Protein AF-A0A2V5MEL6-F1 (afdb_monomer_lite)

Sequence (99 aa):
MYRTAKATLIGEAIVRFSKTGDFELTVSKGPGITLLSLRQDAAFGEFNASFTNQHWSGPTAQAPQQLRGWLGLRDQFLRAPNQKTLRYVSGSERFQFRF

pLDDT: mean 92.83, std 4.27, range [82.06, 98.25]

Radius of gyration: 12.69 Å; chains: 1; bounding box: 31×29×30 Å

Structure (mmCIF, N/CA/C/O backbone):
data_AF-A0A2V5MEL6-F1
#
_entry.id   AF-A0A2V5MEL6-F1
#
loop_
_atom_site.group_PDB
_atom_site.id
_atom_site.type_symbol
_atom_site.label_atom_id
_atom_site.label_alt_id
_atom_site.label_comp_id
_atom_site.label_asym_id
_atom_site.label_entity_id
_atom_site.label_seq_id
_atom_site.pdbx_PDB_ins_code
_atom_site.Cartn_x
_atom_site.Cartn_y
_atom_site.Cartn_z
_atom_site.occupancy
_atom_site.B_iso_or_equiv
_atom_site.auth_seq_id
_atom_site.auth_comp_id
_atom_site.auth_asym_id
_atom_site.auth_atom_id
_atom_site.pdbx_PDB_model_num
ATOM 1 N N . MET A 1 1 ? 7.660 -3.411 6.197 1.00 91.06 1 MET A N 1
ATOM 2 C CA . MET A 1 1 ? 8.620 -4.115 5.317 1.00 91.06 1 MET A CA 1
ATOM 3 C C . MET A 1 1 ? 7.862 -4.778 4.185 1.00 91.06 1 MET A C 1
ATOM 5 O O . MET A 1 1 ? 6.941 -5.543 4.443 1.00 91.06 1 MET A O 1
ATOM 9 N N . TYR A 1 2 ? 8.276 -4.511 2.957 1.00 92.19 2 TYR A N 1
ATOM 10 C CA . TYR A 1 2 ? 7.848 -5.219 1.756 1.00 92.19 2 TYR A CA 1
ATOM 11 C C . TYR A 1 2 ? 9.059 -5.902 1.122 1.00 92.19 2 TYR A C 1
ATOM 13 O O . TYR A 1 2 ? 10.160 -5.350 1.146 1.00 92.19 2 TYR A O 1
ATOM 21 N N . ARG A 1 3 ? 8.879 -7.111 0.591 1.00 92.44 3 ARG A N 1
ATOM 22 C CA . ARG A 1 3 ? 9.965 -7.895 -0.001 1.00 92.44 3 ARG A CA 1
ATOM 23 C C . ARG A 1 3 ? 9.488 -8.708 -1.196 1.00 92.44 3 ARG A C 1
ATOM 25 O O . ARG A 1 3 ? 8.474 -9.399 -1.123 1.00 92.44 3 ARG A O 1
ATOM 32 N N . THR A 1 4 ? 10.305 -8.706 -2.240 1.00 89.88 4 THR A N 1
ATOM 33 C CA . THR A 1 4 ? 10.265 -9.644 -3.367 1.00 89.88 4 THR A CA 1
ATOM 34 C C . THR A 1 4 ? 11.623 -10.334 -3.503 1.00 89.88 4 THR A C 1
ATOM 36 O O . THR A 1 4 ? 12.534 -10.106 -2.706 1.00 89.88 4 THR A O 1
ATOM 39 N N . ALA A 1 5 ? 11.785 -11.176 -4.526 1.00 87.19 5 ALA A N 1
ATOM 40 C CA . ALA A 1 5 ? 13.092 -11.734 -4.868 1.00 87.19 5 ALA A CA 1
ATOM 41 C C . ALA A 1 5 ? 14.112 -10.658 -5.296 1.00 87.19 5 ALA A C 1
ATOM 43 O O . ALA A 1 5 ? 15.308 -10.864 -5.132 1.00 87.19 5 ALA A O 1
ATOM 44 N N . LYS A 1 6 ? 13.645 -9.522 -5.838 1.00 86.06 6 LYS A N 1
ATOM 45 C CA . LYS A 1 6 ? 14.500 -8.489 -6.447 1.00 86.06 6 LYS A CA 1
ATOM 46 C C . LYS A 1 6 ? 14.644 -7.222 -5.605 1.00 86.06 6 LYS A C 1
ATOM 48 O O . LYS A 1 6 ? 15.576 -6.462 -5.825 1.00 86.06 6 LYS A O 1
ATOM 53 N N . ALA A 1 7 ? 13.726 -6.970 -4.673 1.00 84.94 7 ALA A N 1
ATOM 54 C CA . ALA A 1 7 ? 13.688 -5.718 -3.926 1.00 84.94 7 ALA A CA 1
ATOM 55 C C . ALA A 1 7 ? 13.228 -5.923 -2.482 1.00 84.94 7 ALA A C 1
ATOM 57 O O . ALA A 1 7 ? 12.416 -6.801 -2.184 1.00 84.94 7 ALA A O 1
ATOM 58 N N . THR A 1 8 ? 13.725 -5.071 -1.587 1.00 90.12 8 THR A N 1
ATOM 59 C CA . THR A 1 8 ? 13.234 -4.945 -0.213 1.00 90.12 8 THR A CA 1
ATOM 60 C C . THR A 1 8 ? 12.998 -3.469 0.090 1.00 90.12 8 THR A C 1
ATOM 62 O O . THR A 1 8 ? 13.876 -2.644 -0.136 1.00 90.12 8 THR A O 1
ATOM 65 N N . LEU A 1 9 ? 11.815 -3.150 0.609 1.00 89.69 9 LEU A N 1
ATOM 66 C CA . LEU A 1 9 ? 11.418 -1.822 1.064 1.00 89.69 9 LEU A CA 1
ATOM 67 C C . LEU A 1 9 ? 11.209 -1.863 2.580 1.00 89.69 9 LEU A C 1
ATOM 69 O O . LEU A 1 9 ? 10.381 -2.624 3.097 1.00 89.69 9 LEU A O 1
ATOM 73 N N . ILE A 1 10 ? 11.953 -1.028 3.297 1.00 91.69 10 ILE A N 1
ATOM 74 C 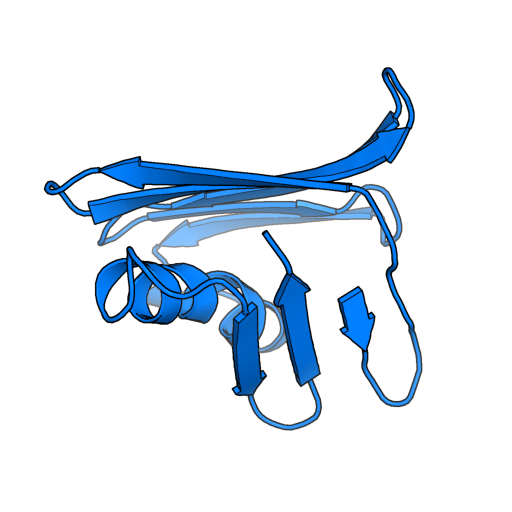CA . ILE A 1 10 ? 11.842 -0.838 4.745 1.00 91.69 10 ILE A CA 1
ATOM 75 C C . ILE A 1 10 ? 11.651 0.657 4.989 1.00 91.69 10 ILE A C 1
ATOM 77 O O . ILE A 1 10 ? 12.346 1.472 4.391 1.00 91.69 10 ILE A O 1
ATOM 81 N N . GLY A 1 11 ? 10.692 0.994 5.844 1.00 92.19 11 GLY A N 1
ATOM 82 C CA . GLY A 1 11 ? 10.330 2.366 6.163 1.00 92.19 11 GLY A CA 1
ATOM 83 C C . GLY A 1 11 ? 9.268 2.409 7.253 1.00 92.19 11 GLY A C 1
ATOM 84 O O . GLY A 1 11 ? 8.724 1.366 7.642 1.00 92.19 11 GLY A O 1
ATOM 85 N N . GLU A 1 12 ? 8.991 3.615 7.724 1.00 94.00 12 GLU A N 1
ATOM 86 C CA . GLU A 1 12 ? 7.863 3.907 8.601 1.00 94.00 12 GLU A CA 1
ATOM 87 C C . GLU A 1 12 ? 6.573 3.794 7.790 1.00 94.00 12 GLU A C 1
ATOM 89 O O . GLU A 1 12 ? 6.542 4.167 6.616 1.00 94.00 12 GLU A O 1
ATOM 94 N N . ALA A 1 13 ? 5.523 3.237 8.391 1.00 93.19 13 ALA A N 1
ATOM 95 C CA . ALA A 1 13 ? 4.242 3.040 7.728 1.00 93.19 13 ALA A CA 1
ATOM 96 C C . ALA A 1 13 ? 3.128 3.696 8.540 1.00 93.19 13 ALA A C 1
ATOM 98 O O . ALA A 1 13 ? 2.913 3.343 9.699 1.00 93.19 13 ALA A O 1
ATOM 99 N N . ILE A 1 14 ? 2.395 4.608 7.908 1.00 94.12 14 ILE A N 1
ATOM 100 C CA . ILE A 1 14 ? 1.148 5.154 8.440 1.00 94.12 14 ILE A CA 1
ATOM 101 C C . ILE A 1 14 ? 0.015 4.468 7.695 1.00 94.12 14 ILE A C 1
ATOM 103 O O . ILE A 1 14 ? -0.045 4.528 6.466 1.00 94.12 14 ILE A O 1
ATOM 107 N N . VAL A 1 15 ? -0.871 3.820 8.445 1.00 94.38 15 VAL A N 1
ATOM 108 C CA . VAL A 1 15 ? -2.050 3.146 7.904 1.00 94.38 15 VAL A CA 1
ATOM 109 C C . VAL A 1 15 ? -3.290 3.804 8.483 1.00 94.38 15 VAL A C 1
ATOM 111 O O . VAL A 1 15 ? -3.402 3.965 9.698 1.00 94.38 15 VAL A O 1
ATOM 114 N N . ARG A 1 16 ? -4.220 4.187 7.613 1.00 94.62 16 ARG A N 1
ATOM 115 C CA . ARG A 1 16 ? -5.539 4.700 7.985 1.00 94.62 16 ARG A CA 1
ATOM 116 C C . ARG A 1 16 ? -6.589 3.891 7.255 1.00 94.62 16 ARG A C 1
ATOM 118 O O . ARG A 1 16 ? -6.433 3.597 6.076 1.00 94.62 16 ARG A O 1
ATOM 125 N N . PHE A 1 17 ? -7.655 3.534 7.951 1.00 92.75 17 PHE A N 1
ATOM 126 C CA . PHE A 1 17 ? -8.808 2.912 7.325 1.00 92.75 17 PHE A CA 1
ATOM 127 C C . PHE A 1 17 ? -10.084 3.286 8.069 1.00 92.75 17 PHE A C 1
ATOM 129 O O . PHE A 1 17 ? -10.057 3.568 9.269 1.00 92.75 17 PHE A O 1
ATOM 136 N N . SER A 1 18 ? -11.198 3.306 7.350 1.00 89.19 18 SER A N 1
ATOM 137 C CA . SER A 1 18 ? -12.517 3.633 7.887 1.00 89.19 18 SER A CA 1
ATOM 138 C C . SER A 1 18 ? -13.422 2.399 7.905 1.00 89.19 18 SER A C 1
ATOM 140 O O . SER A 1 18 ? -13.194 1.416 7.199 1.00 89.19 18 SER A O 1
ATOM 142 N N . LYS A 1 19 ? -14.507 2.455 8.690 1.00 82.31 19 LYS A N 1
ATOM 143 C CA . LYS A 1 19 ? -15.556 1.418 8.662 1.00 82.31 19 LYS A CA 1
ATOM 144 C C . LYS A 1 19 ? -16.285 1.351 7.315 1.00 82.31 19 LYS A C 1
ATOM 146 O O . LYS A 1 19 ? -16.841 0.311 6.987 1.00 82.31 19 LYS A O 1
ATOM 151 N N . THR A 1 20 ? -16.281 2.446 6.555 1.00 83.94 20 THR A N 1
ATOM 152 C CA . THR A 1 20 ? -16.836 2.531 5.196 1.00 83.94 20 THR A CA 1
ATOM 153 C C . THR A 1 20 ? -15.909 1.917 4.148 1.00 83.94 20 THR A C 1
ATOM 155 O O . THR A 1 20 ? -16.314 1.733 3.004 1.00 83.94 20 THR A O 1
ATOM 158 N N . GLY A 1 21 ? -14.702 1.506 4.548 1.00 86.44 21 GLY A N 1
ATOM 159 C CA . GLY A 1 21 ? -13.778 0.764 3.706 1.00 86.44 21 GLY A CA 1
ATOM 160 C C . GLY A 1 21 ? -12.839 1.650 2.896 1.00 86.44 21 GLY A C 1
ATOM 161 O O . GLY A 1 21 ? -12.295 1.170 1.906 1.00 86.44 21 GLY A O 1
ATOM 162 N N . ASP A 1 22 ? -12.632 2.899 3.297 1.00 95.00 22 ASP A N 1
ATOM 163 C CA . ASP A 1 22 ? -11.526 3.710 2.791 1.00 95.00 22 ASP A CA 1
ATOM 164 C C . ASP A 1 22 ? -10.227 3.193 3.400 1.00 95.00 22 ASP A C 1
ATOM 166 O O . ASP A 1 22 ? -10.198 2.781 4.565 1.00 95.00 22 ASP A O 1
ATOM 170 N N . PHE A 1 23 ? -9.155 3.204 2.621 1.00 97.19 23 PHE A N 1
ATOM 171 C CA . PHE A 1 23 ? -7.841 2.747 3.042 1.00 97.19 23 PHE A CA 1
ATOM 172 C C . PHE A 1 23 ? -6.759 3.665 2.488 1.00 97.19 23 PHE A C 1
ATOM 174 O O . PHE A 1 23 ? -6.681 3.904 1.283 1.00 97.19 23 PHE A O 1
ATOM 181 N N . GLU A 1 24 ? -5.880 4.116 3.376 1.00 97.56 24 GLU A N 1
ATOM 182 C CA . GLU A 1 24 ? -4.668 4.840 3.037 1.00 97.56 24 GLU A CA 1
ATOM 183 C C . GLU A 1 24 ? -3.450 4.168 3.669 1.00 97.56 24 GLU A C 1
ATOM 185 O O . GLU A 1 24 ? -3.437 3.826 4.856 1.00 97.56 24 GLU A O 1
ATOM 190 N N . LEU A 1 25 ? -2.395 4.040 2.876 1.00 96.88 25 LEU A N 1
ATOM 191 C CA . LEU A 1 25 ? -1.072 3.630 3.309 1.00 96.88 25 LEU A CA 1
ATOM 192 C C . LEU A 1 25 ? -0.052 4.642 2.796 1.00 96.88 25 LEU A C 1
ATOM 194 O O . LEU A 1 25 ? 0.055 4.864 1.591 1.00 96.88 25 LEU A O 1
ATOM 198 N N . THR A 1 26 ? 0.759 5.166 3.706 1.00 96.38 26 THR A N 1
ATOM 199 C CA . THR A 1 26 ? 1.958 5.940 3.375 1.00 96.38 26 THR A CA 1
ATOM 200 C C . THR A 1 26 ? 3.175 5.231 3.944 1.00 96.38 26 THR A C 1
ATOM 202 O O . THR A 1 26 ? 3.197 4.910 5.133 1.00 96.38 26 THR A O 1
ATOM 205 N N . VAL A 1 27 ? 4.191 5.000 3.111 1.00 95.19 27 VAL A N 1
ATOM 206 C CA . VAL A 1 27 ? 5.504 4.498 3.534 1.00 95.19 27 VAL A CA 1
A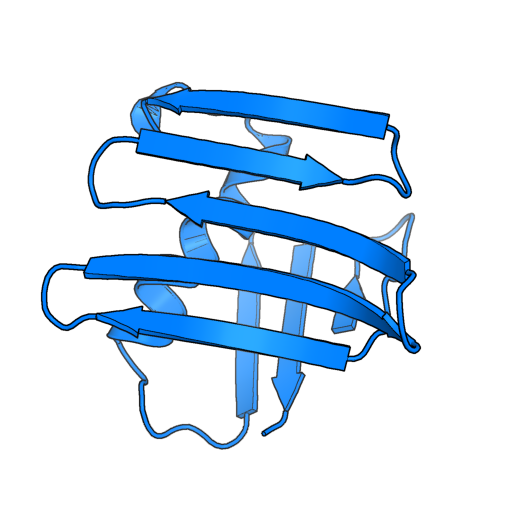TOM 207 C C . VAL A 1 27 ? 6.548 5.589 3.333 1.00 95.19 27 VAL A C 1
ATOM 209 O O . VAL A 1 27 ? 6.705 6.098 2.220 1.00 95.19 27 VAL A O 1
ATOM 212 N N . SER A 1 28 ? 7.295 5.915 4.383 1.00 94.94 28 SER A N 1
ATOM 213 C CA . SER A 1 28 ? 8.350 6.933 4.371 1.00 94.94 28 SER A CA 1
ATOM 214 C C . SER A 1 28 ? 9.708 6.366 4.784 1.00 94.94 28 SER A C 1
ATOM 216 O O . SER A 1 28 ? 9.803 5.415 5.560 1.00 94.94 28 SER A O 1
ATOM 218 N N . LYS A 1 29 ? 10.788 6.957 4.259 1.00 90.62 29 LYS A N 1
ATOM 219 C CA . LYS A 1 29 ? 12.163 6.678 4.727 1.00 90.62 29 LYS A CA 1
ATOM 220 C C . LYS A 1 29 ? 12.491 7.433 6.024 1.00 90.62 29 LYS A C 1
ATOM 222 O O . LYS A 1 29 ? 13.392 7.042 6.755 1.00 90.62 29 LYS A O 1
ATOM 227 N N . GLY A 1 30 ? 11.787 8.534 6.252 1.00 82.19 30 GLY A N 1
ATOM 228 C CA . GLY A 1 30 ? 11.963 9.477 7.346 1.00 82.19 30 GLY A CA 1
ATOM 229 C C . GLY A 1 30 ? 11.177 10.759 7.042 1.00 82.19 30 GLY A C 1
ATOM 230 O O . GLY A 1 30 ? 10.448 10.798 6.040 1.00 82.19 30 GLY A O 1
ATOM 231 N N . PRO A 1 31 ? 11.323 11.811 7.863 1.00 82.25 31 PRO A N 1
ATOM 232 C CA . PRO A 1 31 ? 10.562 13.049 7.721 1.00 82.25 31 PRO A CA 1
ATOM 233 C C . PRO A 1 31 ? 10.659 13.640 6.308 1.00 82.25 31 PRO A C 1
ATOM 235 O O . PRO A 1 31 ? 11.749 13.841 5.780 1.00 82.25 31 PRO A O 1
ATOM 238 N N . GLY A 1 32 ? 9.507 13.897 5.685 1.00 82.06 32 GLY A N 1
ATOM 239 C CA . GLY A 1 32 ? 9.413 14.540 4.369 1.00 82.06 32 GLY A CA 1
ATOM 240 C C . GLY A 1 32 ? 9.729 13.658 3.154 1.00 82.06 32 GLY A C 1
ATOM 241 O O . GLY A 1 32 ? 9.551 14.121 2.031 1.00 82.06 32 GLY A O 1
ATOM 242 N N . ILE A 1 33 ? 10.147 12.397 3.330 1.00 89.94 33 ILE A N 1
ATOM 243 C CA . ILE A 1 33 ? 10.503 11.506 2.210 1.00 89.94 33 ILE A CA 1
ATOM 244 C C . ILE A 1 33 ? 9.479 10.377 2.081 1.00 89.94 33 ILE A C 1
ATOM 246 O O . ILE A 1 33 ? 9.631 9.307 2.680 1.00 89.94 33 ILE A O 1
ATOM 250 N N . THR A 1 34 ? 8.455 10.607 1.256 1.00 94.00 34 THR A N 1
ATOM 251 C CA . THR A 1 34 ? 7.461 9.587 0.890 1.00 94.00 34 THR A CA 1
ATOM 252 C C . THR A 1 34 ? 8.020 8.667 -0.191 1.00 94.00 34 THR A C 1
ATOM 254 O O . THR A 1 34 ? 8.386 9.109 -1.281 1.00 94.00 34 THR A O 1
ATOM 257 N N . LEU A 1 35 ? 8.074 7.371 0.110 1.00 94.31 35 LEU A N 1
ATOM 258 C CA . LEU A 1 35 ? 8.482 6.328 -0.830 1.00 94.31 35 LEU A CA 1
ATOM 259 C C . LEU A 1 35 ? 7.281 5.748 -1.571 1.00 94.31 35 LEU A C 1
ATOM 261 O O . LEU A 1 35 ? 7.394 5.411 -2.746 1.00 94.31 35 LEU A O 1
ATOM 265 N N . LEU A 1 36 ? 6.153 5.601 -0.877 1.00 95.56 36 LEU A N 1
ATOM 266 C CA . LEU A 1 36 ? 4.943 5.014 -1.429 1.00 95.56 36 LEU A CA 1
ATOM 267 C C . LEU A 1 36 ? 3.713 5.650 -0.794 1.00 95.56 36 LEU A C 1
ATOM 269 O O . LEU A 1 36 ? 3.656 5.778 0.430 1.00 95.56 36 LEU A O 1
ATOM 273 N N . SER A 1 37 ? 2.729 5.992 -1.615 1.00 97.12 37 SER A N 1
ATOM 274 C CA . SER A 1 37 ? 1.366 6.265 -1.182 1.00 97.12 37 SER A CA 1
ATOM 275 C C . SER A 1 37 ? 0.404 5.333 -1.911 1.00 97.12 37 SER A C 1
ATOM 277 O O . SER A 1 37 ? 0.548 5.046 -3.100 1.00 97.12 37 SER A O 1
ATOM 279 N N . LEU A 1 38 ? -0.564 4.821 -1.167 1.00 97.81 38 LEU A N 1
ATOM 280 C CA . LEU A 1 38 ? -1.651 4.008 -1.679 1.00 97.81 38 LEU A CA 1
ATOM 281 C C . LEU A 1 38 ? -2.939 4.504 -1.041 1.00 97.81 38 LEU A C 1
ATOM 283 O O . LEU A 1 38 ? -3.053 4.519 0.183 1.00 97.81 38 LEU A O 1
ATOM 287 N N . ARG A 1 39 ? -3.901 4.883 -1.872 1.00 97.88 39 ARG A N 1
ATOM 288 C CA . ARG A 1 39 ? -5.266 5.217 -1.469 1.00 97.88 39 ARG A CA 1
ATOM 289 C C . ARG A 1 39 ? -6.225 4.329 -2.229 1.00 97.88 39 ARG A C 1
ATOM 291 O O . ARG A 1 39 ? -6.016 4.093 -3.412 1.00 97.88 39 ARG A O 1
ATOM 298 N N . GLN A 1 40 ? -7.247 3.813 -1.570 1.00 97.44 40 GLN A N 1
ATOM 299 C CA . GLN A 1 40 ? -8.295 3.055 -2.244 1.00 97.44 40 GLN A CA 1
ATOM 300 C C . GLN A 1 40 ? -9.565 2.989 -1.409 1.00 97.44 40 GLN A C 1
ATOM 302 O O . GLN A 1 40 ? -9.519 3.012 -0.178 1.00 97.44 40 GLN A O 1
ATOM 307 N N . ASP A 1 41 ? -10.679 2.832 -2.105 1.00 95.38 41 ASP A N 1
ATOM 308 C CA . ASP A 1 41 ? -11.964 2.444 -1.545 1.00 95.38 41 ASP A CA 1
ATOM 309 C C . ASP A 1 41 ? -12.360 1.051 -2.079 1.00 95.38 41 ASP A C 1
ATOM 311 O O . ASP A 1 41 ? -11.506 0.232 -2.432 1.00 95.38 41 ASP A O 1
ATOM 315 N N . ALA A 1 42 ? -13.656 0.733 -2.091 1.00 92.00 42 ALA A N 1
ATOM 316 C CA . ALA A 1 42 ? -14.149 -0.545 -2.602 1.00 92.00 42 ALA A CA 1
ATOM 317 C C . ALA A 1 42 ? -13.998 -0.714 -4.130 1.00 92.00 42 ALA A C 1
ATOM 319 O O . ALA A 1 42 ? -13.934 -1.848 -4.606 1.00 92.00 42 ALA A O 1
ATOM 320 N N . ALA A 1 43 ? -13.963 0.374 -4.898 1.00 94.75 43 ALA A N 1
ATOM 321 C CA . ALA A 1 43 ? -14.035 0.373 -6.356 1.00 94.75 43 ALA A CA 1
ATOM 322 C C . ALA A 1 43 ? -12.792 0.970 -7.028 1.00 94.75 43 ALA A C 1
ATOM 324 O O . ALA A 1 43 ? -12.385 0.476 -8.082 1.00 94.75 43 ALA A O 1
ATOM 325 N N . PHE A 1 44 ? -12.169 1.986 -6.435 1.00 97.19 44 PHE A N 1
ATOM 326 C CA . PHE A 1 44 ? -11.067 2.746 -7.020 1.00 97.19 44 PHE A CA 1
ATOM 327 C C . PHE A 1 44 ? -9.818 2.707 -6.152 1.00 97.19 44 PHE A C 1
ATOM 329 O O . PHE A 1 44 ? -9.882 2.583 -4.930 1.00 97.19 44 PHE A O 1
ATOM 336 N N . GLY A 1 45 ? -8.665 2.826 -6.804 1.00 97.81 45 GLY A N 1
ATOM 337 C CA . GLY A 1 45 ? -7.381 2.954 -6.140 1.00 97.81 45 GLY A CA 1
ATOM 338 C C . GLY A 1 45 ? -6.447 3.912 -6.863 1.00 97.81 45 G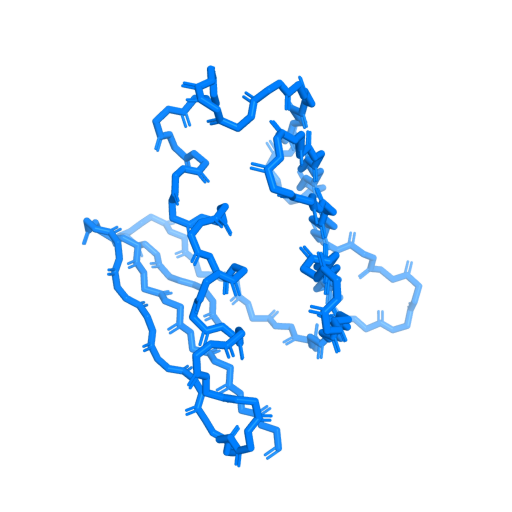LY A C 1
ATOM 339 O O . GLY A 1 45 ? -6.568 4.148 -8.064 1.00 97.81 45 GLY A O 1
ATOM 340 N N . GLU A 1 46 ? -5.495 4.432 -6.108 1.00 98.25 46 GLU A N 1
ATOM 341 C CA . GLU A 1 46 ? -4.376 5.243 -6.553 1.00 98.25 46 GLU A CA 1
ATOM 342 C C . GLU A 1 46 ? -3.116 4.738 -5.848 1.00 98.25 46 GLU A C 1
ATOM 344 O O . GLU A 1 46 ? -3.073 4.608 -4.625 1.00 98.25 46 GLU A O 1
ATOM 349 N N . PHE A 1 47 ? -2.089 4.438 -6.629 1.00 97.88 47 PHE A N 1
ATOM 350 C CA . PHE A 1 47 ? -0.806 3.931 -6.183 1.00 97.88 47 PHE A CA 1
ATOM 351 C C . PHE A 1 47 ? 0.301 4.804 -6.763 1.00 97.88 47 PHE A C 1
ATOM 353 O O . PHE A 1 47 ? 0.417 4.923 -7.982 1.00 97.88 47 PHE A O 1
ATOM 360 N N . ASN A 1 48 ? 1.152 5.347 -5.900 1.00 97.25 48 ASN A N 1
ATOM 361 C CA . ASN A 1 48 ? 2.338 6.096 -6.295 1.00 97.25 48 ASN A CA 1
ATOM 362 C C . ASN A 1 48 ? 3.547 5.553 -5.536 1.00 97.25 48 ASN A C 1
ATOM 364 O O . ASN A 1 48 ? 3.564 5.550 -4.307 1.00 97.25 48 ASN A O 1
ATOM 368 N N . ALA A 1 49 ? 4.569 5.106 -6.258 1.00 93.69 49 ALA A N 1
ATOM 369 C CA . ALA A 1 49 ? 5.817 4.603 -5.700 1.00 93.69 49 ALA A CA 1
ATOM 370 C C . ALA A 1 49 ? 7.006 5.370 -6.282 1.00 93.69 49 ALA A C 1
ATOM 372 O O . ALA A 1 49 ? 7.482 5.089 -7.384 1.00 93.69 49 ALA A O 1
ATOM 373 N N . SER A 1 50 ? 7.530 6.310 -5.502 1.00 89.94 50 SER A N 1
ATOM 374 C CA . SER A 1 50 ? 8.664 7.168 -5.862 1.00 89.94 50 SER A CA 1
ATOM 375 C C . SER A 1 50 ? 9.950 6.363 -6.070 1.00 89.94 50 SER A C 1
ATOM 377 O O . SER A 1 50 ? 10.797 6.730 -6.872 1.00 89.94 50 SER A O 1
ATOM 379 N N . PHE A 1 51 ? 10.114 5.241 -5.361 1.00 84.38 51 PHE A N 1
ATOM 380 C CA . PHE A 1 51 ? 11.332 4.420 -5.436 1.00 84.38 51 PHE A CA 1
ATOM 381 C C . PHE A 1 51 ? 11.417 3.546 -6.700 1.00 84.38 51 PHE A C 1
ATOM 383 O O . PHE A 1 51 ? 12.491 3.035 -7.010 1.00 84.38 51 PHE A O 1
ATOM 390 N N . THR A 1 52 ? 10.308 3.360 -7.421 1.00 87.62 52 THR A N 1
ATOM 391 C CA . THR A 1 52 ? 10.254 2.651 -8.715 1.00 87.62 52 THR A CA 1
ATOM 392 C C . THR A 1 52 ? 9.740 3.531 -9.851 1.00 87.62 52 THR A C 1
ATOM 394 O O . THR A 1 52 ? 9.601 3.043 -10.969 1.00 87.62 52 THR A O 1
ATOM 397 N N . ASN A 1 53 ? 9.430 4.805 -9.582 1.00 90.06 53 ASN A N 1
ATOM 398 C CA . ASN A 1 53 ? 8.693 5.700 -10.479 1.00 90.06 53 ASN A CA 1
ATOM 399 C C . ASN A 1 53 ? 7.367 5.106 -10.999 1.00 90.06 53 ASN A C 1
ATOM 401 O O . ASN A 1 53 ? 6.856 5.522 -12.036 1.00 90.06 53 ASN A O 1
ATOM 405 N N . GLN A 1 54 ? 6.771 4.148 -10.283 1.00 92.06 54 GLN A N 1
ATOM 406 C CA . GLN A 1 54 ? 5.536 3.491 -10.706 1.00 92.06 54 GLN A CA 1
ATOM 407 C C . GLN A 1 54 ? 4.320 4.240 -10.172 1.00 92.06 54 GLN A C 1
ATOM 409 O O . GLN A 1 54 ? 4.205 4.455 -8.968 1.00 92.06 54 GLN A O 1
ATOM 414 N N . HIS A 1 55 ? 3.416 4.615 -11.073 1.00 96.50 55 HIS A N 1
ATOM 415 C CA . HIS A 1 55 ? 2.196 5.352 -10.757 1.00 96.50 55 HIS A CA 1
ATOM 416 C C . HIS A 1 55 ? 1.021 4.664 -11.451 1.00 96.50 55 HIS A C 1
ATOM 418 O O . HIS A 1 55 ? 1.156 4.191 -12.582 1.00 96.50 55 HIS A O 1
ATOM 424 N N . TRP A 1 56 ? -0.114 4.562 -10.771 1.00 97.75 56 TRP A N 1
ATOM 425 C CA . TRP A 1 56 ? -1.338 3.996 -11.327 1.00 97.75 56 TRP A CA 1
ATOM 426 C C . TRP A 1 56 ? -2.556 4.526 -10.580 1.00 97.75 56 TRP A C 1
ATOM 428 O O . TRP A 1 56 ? -2.534 4.630 -9.357 1.00 97.75 56 TRP A O 1
ATOM 438 N N . SER A 1 57 ? -3.640 4.786 -11.302 1.00 98.00 57 SER A N 1
ATOM 439 C CA . SER A 1 57 ? -4.945 5.057 -10.714 1.00 98.00 57 SER A CA 1
ATOM 440 C C . SER A 1 57 ? -6.060 4.476 -11.575 1.00 98.00 57 SER A C 1
ATOM 442 O O . SER A 1 57 ? -5.911 4.317 -12.790 1.00 98.00 57 SER A O 1
ATOM 444 N N . GLY A 1 58 ? -7.177 4.132 -10.942 1.00 97.94 58 GLY A N 1
ATOM 445 C CA . GLY A 1 58 ? -8.370 3.661 -11.636 1.00 97.94 58 GLY A CA 1
ATOM 446 C C . GLY A 1 58 ? -9.131 2.580 -10.873 1.00 97.94 58 GLY A C 1
ATOM 447 O O . GLY A 1 58 ? -8.897 2.369 -9.679 1.00 97.94 58 GLY A O 1
ATOM 448 N N . PRO A 1 59 ? -10.061 1.888 -11.552 1.00 97.75 59 PRO A N 1
ATOM 449 C CA . PRO A 1 59 ? -10.829 0.813 -10.943 1.00 97.75 59 PRO A CA 1
ATOM 450 C C . PRO A 1 59 ? -9.917 -0.322 -10.467 1.00 97.75 59 PRO A C 1
ATOM 452 O O . PRO A 1 59 ? -9.116 -0.849 -11.243 1.00 97.75 59 PRO A O 1
ATOM 455 N N . THR A 1 60 ? -10.072 -0.766 -9.220 1.00 95.38 60 THR A N 1
ATOM 456 C CA . THR A 1 60 ? -9.261 -1.852 -8.634 1.00 95.38 60 THR A CA 1
ATOM 457 C C . THR A 1 60 ? -9.395 -3.154 -9.426 1.00 95.38 60 THR A C 1
ATOM 459 O O . THR A 1 60 ? -8.432 -3.910 -9.569 1.00 95.38 60 THR A O 1
ATOM 462 N N . ALA A 1 61 ? -10.556 -3.394 -10.043 1.00 94.81 61 ALA A N 1
ATOM 463 C CA . ALA A 1 61 ? -10.790 -4.512 -10.956 1.00 94.81 61 ALA A CA 1
ATOM 464 C C . ALA A 1 61 ? -9.858 -4.499 -12.185 1.00 94.81 61 ALA A C 1
ATOM 466 O O . ALA A 1 61 ? -9.487 -5.566 -12.668 1.00 94.81 61 ALA A O 1
ATOM 467 N N . GLN A 1 62 ? -9.409 -3.327 -12.640 1.00 95.94 62 GLN A N 1
ATOM 468 C CA . GLN A 1 62 ? -8.553 -3.144 -13.821 1.00 95.94 62 GLN A CA 1
ATOM 469 C C . GLN A 1 62 ? -7.076 -2.919 -13.467 1.00 95.94 62 GLN A C 1
ATOM 471 O O . GLN A 1 62 ? -6.256 -2.650 -14.344 1.00 95.94 62 GLN A O 1
ATOM 476 N N . ALA A 1 63 ? -6.714 -3.039 -12.188 1.00 95.62 63 ALA A N 1
ATOM 477 C CA . ALA A 1 63 ? -5.348 -2.816 -11.754 1.00 95.62 63 ALA A CA 1
ATOM 478 C C . ALA A 1 63 ? -4.352 -3.791 -12.414 1.00 95.62 63 ALA A C 1
ATOM 480 O O . ALA A 1 63 ? -4.646 -4.996 -12.515 1.00 95.62 63 ALA A O 1
ATOM 481 N N . PRO A 1 64 ? -3.151 -3.306 -12.787 1.00 94.62 64 PRO A N 1
ATOM 482 C CA . PRO A 1 64 ? -2.042 -4.142 -13.216 1.00 94.62 64 PRO A CA 1
ATOM 483 C C . PRO A 1 64 ? -1.779 -5.275 -12.228 1.00 94.62 64 PRO A C 1
ATOM 485 O O . PRO A 1 64 ? -1.881 -5.102 -11.010 1.00 94.62 64 PRO A O 1
ATOM 488 N N . GLN A 1 65 ? -1.395 -6.441 -12.747 1.00 91.81 65 GLN A N 1
ATOM 489 C CA . GLN A 1 65 ? -1.164 -7.632 -11.927 1.00 91.81 65 GLN A CA 1
ATOM 490 C C . GLN A 1 65 ? -0.141 -7.379 -10.809 1.00 91.81 65 GLN A C 1
ATOM 492 O O . GLN A 1 65 ? -0.298 -7.885 -9.701 1.00 91.81 65 GLN A O 1
ATOM 497 N N . GLN A 1 66 ? 0.863 -6.542 -11.075 1.00 90.19 66 GLN A N 1
ATOM 498 C CA . GLN A 1 66 ? 1.924 -6.188 -10.129 1.00 90.19 66 GLN A CA 1
ATOM 499 C C . GLN A 1 66 ? 1.419 -5.371 -8.928 1.00 90.19 66 GLN A C 1
ATOM 501 O O . GLN A 1 66 ? 2.114 -5.280 -7.925 1.00 90.19 66 GLN A O 1
ATOM 506 N N . LEU A 1 67 ? 0.227 -4.771 -9.013 1.00 94.25 67 LEU A N 1
ATOM 507 C CA . LEU A 1 67 ? -0.369 -3.986 -7.928 1.00 94.25 67 LEU A CA 1
ATOM 508 C C . LEU A 1 67 ? -1.372 -4.782 -7.094 1.00 94.25 67 LEU A C 1
ATOM 510 O O . LEU A 1 67 ? -1.851 -4.284 -6.079 1.00 94.25 67 LEU A O 1
ATOM 514 N N . ARG A 1 68 ? -1.685 -6.025 -7.477 1.00 93.62 68 ARG A N 1
ATOM 515 C CA . ARG A 1 68 ? -2.696 -6.839 -6.785 1.00 93.62 68 ARG A CA 1
ATOM 516 C C . ARG A 1 68 ? -2.329 -7.108 -5.328 1.00 93.62 68 ARG A C 1
ATOM 518 O O . ARG A 1 68 ? -3.210 -7.038 -4.475 1.00 93.62 68 ARG A O 1
ATOM 525 N N . GLY A 1 69 ? -1.049 -7.345 -5.028 1.00 95.06 69 GLY A N 1
ATOM 526 C CA . GLY A 1 69 ? -0.581 -7.479 -3.648 1.00 95.06 69 GLY A CA 1
ATOM 527 C C . GLY A 1 69 ? -0.800 -6.199 -2.844 1.00 95.06 69 GLY A C 1
ATOM 528 O O . GLY A 1 69 ? -1.403 -6.237 -1.777 1.00 95.06 69 GLY A O 1
ATOM 529 N N . TRP A 1 70 ? -0.391 -5.053 -3.386 1.00 95.62 70 TRP A N 1
ATOM 530 C CA . TRP A 1 70 ? -0.584 -3.752 -2.742 1.00 95.62 70 TRP A CA 1
ATOM 531 C C . TRP A 1 70 ? -2.057 -3.429 -2.488 1.00 95.62 70 TRP A C 1
ATOM 533 O O . TRP A 1 70 ? -2.421 -3.076 -1.368 1.00 95.62 70 TRP A O 1
ATOM 543 N N . LEU A 1 71 ? -2.917 -3.618 -3.488 1.00 96.12 71 LEU A N 1
ATOM 544 C CA . LEU A 1 71 ? -4.350 -3.352 -3.366 1.00 96.12 71 LEU A CA 1
ATOM 545 C C . LEU A 1 71 ? -5.035 -4.311 -2.381 1.00 96.12 71 LEU A C 1
ATOM 547 O O . LEU A 1 71 ? -5.890 -3.890 -1.606 1.00 96.12 71 LEU A O 1
ATOM 551 N N . GLY A 1 72 ? -4.587 -5.565 -2.302 1.00 95.62 72 GLY A N 1
ATOM 552 C CA . GLY A 1 72 ? -5.109 -6.545 -1.346 1.00 95.62 72 GLY A CA 1
ATOM 553 C C . GLY A 1 72 ? -4.895 -6.186 0.130 1.00 95.62 72 GLY A C 1
ATOM 554 O O . GLY A 1 72 ? -5.576 -6.752 0.985 1.00 95.62 72 GLY A O 1
ATOM 555 N N . LEU A 1 73 ? -3.997 -5.243 0.455 1.00 95.81 73 LEU A N 1
ATOM 556 C CA . LEU A 1 73 ? -3.728 -4.825 1.837 1.00 95.81 73 LEU A CA 1
ATOM 557 C C . LEU A 1 73 ? -4.964 -4.272 2.546 1.00 95.81 73 LEU A C 1
ATOM 559 O O . LEU A 1 73 ? -5.132 -4.541 3.735 1.00 95.81 73 LEU A O 1
ATOM 563 N N . ARG A 1 74 ? -5.836 -3.553 1.829 1.00 95.44 74 ARG A N 1
ATOM 564 C CA . ARG A 1 74 ? -7.079 -2.993 2.380 1.00 95.44 74 ARG A CA 1
ATOM 565 C C . ARG A 1 74 ? -7.875 -4.059 3.121 1.00 95.44 74 ARG A C 1
ATOM 567 O O . ARG A 1 74 ? -8.153 -3.914 4.308 1.00 95.44 74 ARG A O 1
ATOM 574 N N . ASP A 1 75 ? -8.168 -5.163 2.447 1.00 94.25 75 ASP A N 1
ATOM 575 C CA . ASP A 1 75 ? -8.974 -6.237 3.021 1.00 94.25 75 ASP A CA 1
ATOM 576 C C . ASP A 1 75 ? -8.275 -6.905 4.210 1.00 94.25 75 ASP A C 1
ATOM 578 O O . ASP A 1 75 ? -8.939 -7.337 5.150 1.00 94.25 75 ASP A O 1
ATOM 582 N N . GLN A 1 76 ? -6.940 -6.967 4.206 1.00 94.62 76 GLN A N 1
ATOM 583 C CA . GLN A 1 76 ? -6.183 -7.523 5.329 1.00 94.62 76 GLN A CA 1
ATOM 584 C C . GLN A 1 76 ? -6.303 -6.649 6.583 1.00 94.62 76 GLN A C 1
ATOM 586 O O . GLN A 1 76 ? -6.533 -7.169 7.673 1.00 94.62 76 GLN A O 1
ATOM 591 N N . PHE A 1 77 ? -6.199 -5.326 6.431 1.00 92.62 77 PHE A N 1
ATOM 592 C CA . PHE A 1 77 ? -6.359 -4.385 7.540 1.00 92.62 77 PHE A CA 1
ATOM 593 C C . PHE A 1 77 ? -7.801 -4.319 8.047 1.00 92.62 77 PHE A C 1
ATOM 595 O O . PHE A 1 77 ? -8.021 -4.334 9.257 1.00 92.62 77 PHE A O 1
ATOM 602 N N . LEU A 1 78 ? -8.785 -4.330 7.143 1.00 91.25 78 LEU A N 1
ATOM 603 C CA . LEU A 1 78 ? -10.203 -4.315 7.514 1.00 91.25 78 LEU A CA 1
ATOM 604 C C . LEU A 1 78 ? -10.629 -5.583 8.271 1.00 91.25 78 LEU A C 1
ATOM 606 O O . LEU A 1 78 ? -11.456 -5.503 9.177 1.00 91.25 78 LEU A O 1
ATOM 610 N N . ARG A 1 79 ? -10.060 -6.751 7.941 1.00 91.12 79 ARG A N 1
ATOM 611 C CA . ARG A 1 79 ? -10.351 -8.019 8.639 1.00 91.12 79 ARG A CA 1
ATOM 612 C C . ARG A 1 79 ? -9.695 -8.121 10.015 1.00 91.12 79 ARG A C 1
ATOM 614 O O . ARG A 1 79 ? -10.175 -8.882 10.851 1.00 91.12 79 ARG A O 1
ATOM 621 N N . ALA A 1 80 ? -8.599 -7.402 10.246 1.00 86.38 80 ALA A N 1
ATOM 622 C CA . ALA A 1 80 ? -7.777 -7.553 11.443 1.00 86.38 80 ALA A CA 1
ATOM 623 C C . ALA A 1 80 ? -7.331 -6.204 12.050 1.00 86.38 80 ALA A C 1
ATOM 625 O O . ALA A 1 80 ? -6.135 -5.992 12.268 1.00 86.38 80 ALA A O 1
ATOM 626 N N . PRO A 1 81 ? -8.269 -5.299 12.392 1.00 82.19 81 PRO A N 1
ATOM 627 C CA . PRO A 1 81 ? -7.955 -3.911 12.746 1.00 82.19 81 PRO A CA 1
ATOM 628 C C . PRO A 1 81 ? -7.119 -3.750 14.027 1.00 82.19 81 PRO A C 1
ATOM 630 O O . PRO A 1 81 ? -6.444 -2.741 14.191 1.00 82.19 81 PRO A O 1
ATOM 633 N N . ASN A 1 82 ? -7.133 -4.745 14.923 1.00 84.81 82 ASN A N 1
ATOM 634 C CA . ASN A 1 82 ? -6.473 -4.682 16.234 1.00 84.81 82 ASN A CA 1
ATOM 635 C C . ASN A 1 82 ? -5.177 -5.516 16.312 1.00 84.81 82 ASN A C 1
ATOM 637 O O . ASN A 1 82 ? -4.666 -5.774 17.405 1.00 84.81 82 ASN A O 1
ATOM 641 N N . GLN A 1 83 ? -4.647 -5.997 15.183 1.00 87.00 83 GLN A N 1
ATOM 642 C CA . GLN A 1 83 ? -3.410 -6.780 15.185 1.00 87.00 83 GLN A CA 1
ATOM 643 C C . GLN A 1 83 ? -2.168 -5.887 15.307 1.00 87.00 83 GLN A C 1
ATOM 645 O O . GLN A 1 83 ? -1.920 -5.024 14.472 1.00 87.00 83 GLN A O 1
ATOM 650 N N . LYS A 1 84 ? -1.306 -6.189 16.288 1.00 90.31 84 LYS A N 1
ATOM 651 C CA . LYS A 1 84 ? 0.020 -5.549 16.447 1.00 90.31 84 LYS A CA 1
ATOM 652 C C . LYS A 1 84 ? 0.992 -5.868 15.310 1.00 90.31 84 LYS A C 1
ATOM 654 O O . LYS A 1 84 ? 2.043 -5.254 15.156 1.00 90.31 84 LYS A O 1
ATOM 659 N N . THR A 1 85 ? 0.714 -6.914 14.541 1.00 93.56 85 THR A N 1
ATOM 660 C CA . THR A 1 85 ? 1.544 -7.309 13.407 1.00 93.56 85 THR A CA 1
ATOM 661 C C . THR A 1 85 ? 0.659 -7.867 12.316 1.00 93.56 85 THR A C 1
ATOM 663 O O . THR A 1 85 ? -0.040 -8.850 12.541 1.00 93.56 85 THR A O 1
ATOM 666 N N . LEU A 1 86 ? 0.756 -7.279 11.126 1.00 94.94 86 LEU A N 1
ATOM 667 C CA . LEU A 1 86 ? 0.124 -7.800 9.923 1.00 94.94 86 LEU A CA 1
ATOM 668 C C . LEU A 1 86 ? 1.183 -8.486 9.063 1.00 94.94 86 LEU A C 1
ATOM 670 O O . LEU A 1 86 ? 2.213 -7.886 8.742 1.00 94.94 86 LEU A O 1
ATOM 674 N N . ARG A 1 87 ? 0.926 -9.733 8.668 1.00 95.81 87 ARG A N 1
ATOM 675 C CA . ARG A 1 87 ? 1.723 -10.468 7.679 1.00 95.81 87 ARG A CA 1
ATOM 676 C C . ARG A 1 87 ? 0.813 -10.880 6.538 1.00 95.81 87 ARG A C 1
ATOM 678 O O . ARG A 1 87 ? -0.204 -11.520 6.771 1.00 95.81 87 ARG A O 1
ATOM 685 N N . TYR A 1 88 ? 1.204 -10.535 5.323 1.00 96.44 88 TYR A N 1
ATOM 686 C CA . TYR A 1 88 ? 0.429 -10.833 4.129 1.00 96.44 88 TYR A CA 1
ATOM 687 C C . TYR A 1 88 ? 1.357 -11.288 3.004 1.00 96.44 88 TYR A C 1
ATOM 689 O O . TYR A 1 88 ? 2.448 -10.744 2.824 1.00 96.44 88 TYR A O 1
ATOM 697 N N . VAL A 1 89 ? 0.945 -12.323 2.278 1.00 95.62 89 VAL A N 1
ATOM 698 C CA . VAL A 1 89 ? 1.694 -12.898 1.159 1.00 95.62 89 VAL A CA 1
ATOM 699 C C . VAL A 1 89 ? 0.780 -12.920 -0.056 1.00 95.62 89 VAL A C 1
ATOM 701 O O . VAL A 1 89 ? -0.326 -13.447 0.018 1.00 95.62 89 VAL A O 1
ATOM 704 N N . SER A 1 90 ? 1.258 -12.361 -1.164 1.00 94.62 90 SER A N 1
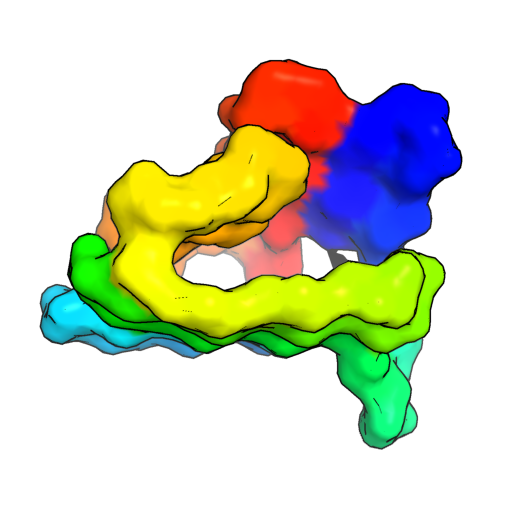ATOM 705 C CA . SER A 1 90 ? 0.553 -12.312 -2.445 1.00 94.62 90 SER A CA 1
ATOM 706 C C . SER A 1 90 ? 1.512 -12.743 -3.549 1.00 94.62 90 SER A C 1
ATOM 708 O O . SER A 1 90 ? 2.406 -11.994 -3.941 1.00 94.62 90 SER A O 1
ATOM 710 N N . GLY A 1 91 ? 1.384 -13.987 -4.014 1.00 91.06 91 GLY A N 1
ATOM 711 C CA . GLY A 1 91 ? 2.348 -14.578 -4.944 1.00 91.06 91 GLY A CA 1
ATOM 712 C C . GLY A 1 91 ? 3.775 -14.536 -4.379 1.00 91.06 91 GLY A C 1
ATOM 713 O O . GLY A 1 91 ? 4.053 -15.097 -3.320 1.00 91.06 91 GLY A O 1
ATOM 714 N N . SER A 1 92 ? 4.688 -13.855 -5.076 1.00 90.88 92 SER A N 1
ATOM 715 C CA . SER A 1 92 ? 6.080 -13.669 -4.636 1.00 90.88 92 SER A CA 1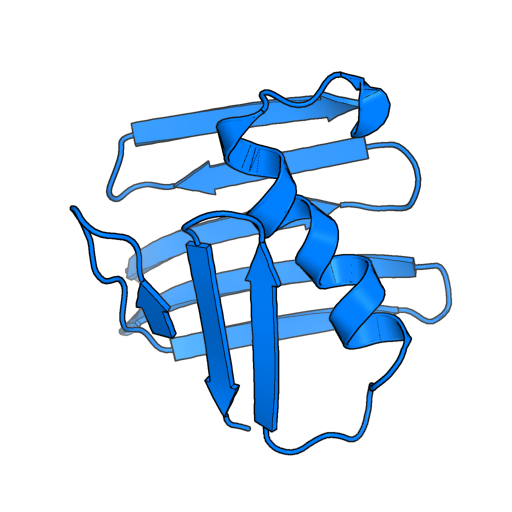
ATOM 716 C C . SER A 1 92 ? 6.295 -12.492 -3.676 1.00 90.88 92 SER A C 1
ATOM 718 O O . SER A 1 92 ? 7.407 -12.313 -3.168 1.00 90.88 92 SER A O 1
ATOM 720 N N . GLU A 1 93 ? 5.273 -11.665 -3.462 1.00 94.38 93 GLU A N 1
ATOM 721 C CA . GLU A 1 93 ? 5.328 -10.482 -2.608 1.00 94.38 93 GLU A CA 1
ATOM 722 C C . GLU A 1 93 ? 5.051 -10.851 -1.152 1.00 94.38 93 GLU A C 1
ATOM 724 O O . GLU A 1 93 ? 4.105 -11.579 -0.838 1.00 94.38 93 GLU A O 1
ATOM 729 N N . ARG A 1 94 ? 5.872 -10.324 -0.242 1.00 97.06 94 ARG A N 1
ATOM 730 C CA . ARG A 1 94 ? 5.698 -10.482 1.204 1.00 97.06 94 ARG A CA 1
ATOM 731 C C . ARG A 1 94 ? 5.615 -9.120 1.870 1.00 97.06 94 ARG A C 1
ATOM 733 O O . ARG A 1 94 ? 6.528 -8.305 1.738 1.00 97.06 94 ARG A O 1
ATOM 740 N N . PHE A 1 95 ? 4.561 -8.923 2.643 1.00 96.75 95 PHE A N 1
ATOM 741 C CA . PHE A 1 95 ? 4.271 -7.712 3.395 1.00 96.75 95 PHE A CA 1
ATOM 742 C C . PHE A 1 95 ? 4.313 -8.019 4.890 1.00 96.75 95 PHE A C 1
ATOM 744 O O . PHE A 1 95 ? 3.750 -9.011 5.354 1.00 96.75 95 PHE A O 1
ATOM 751 N N . GLN A 1 96 ? 4.977 -7.156 5.653 1.00 96.44 96 GLN A N 1
ATOM 752 C CA . GLN A 1 96 ? 4.995 -7.213 7.107 1.00 96.44 96 GLN A CA 1
ATOM 753 C C . GLN A 1 96 ? 4.917 -5.806 7.696 1.00 96.44 96 GLN A C 1
ATOM 755 O O . GLN A 1 96 ? 5.820 -4.993 7.479 1.00 96.44 96 GLN A O 1
ATOM 760 N N . PHE A 1 97 ? 3.894 -5.559 8.504 1.00 94.88 97 PHE A N 1
ATOM 761 C CA . PHE A 1 97 ? 3.710 -4.337 9.285 1.00 94.88 97 PHE A CA 1
ATOM 762 C C . PHE A 1 97 ? 3.776 -4.675 10.773 1.00 94.88 97 PHE A C 1
ATOM 764 O O . PHE A 1 97 ? 3.335 -5.751 11.175 1.00 94.88 97 PHE A O 1
ATOM 771 N N . ARG A 1 98 ? 4.367 -3.787 11.572 1.00 93.12 98 ARG A N 1
ATOM 772 C CA . ARG A 1 98 ? 4.470 -3.901 13.032 1.00 93.1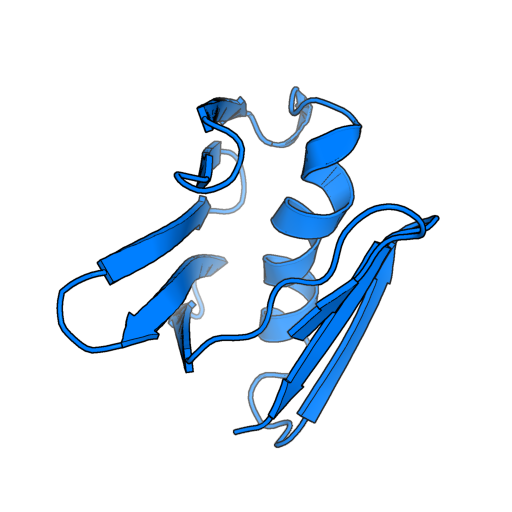2 98 ARG A CA 1
ATOM 773 C C . ARG A 1 98 ? 4.051 -2.553 13.616 1.00 93.12 98 ARG A C 1
ATOM 775 O O . ARG A 1 98 ? 4.582 -1.546 13.152 1.00 93.12 98 ARG A O 1
ATOM 782 N N . PHE A 1 99 ? 3.112 -2.570 14.557 1.00 87.62 99 PHE A N 1
ATOM 783 C CA . PHE A 1 99 ? 2.521 -1.398 15.206 1.00 87.62 99 PHE A CA 1
ATOM 784 C C . PHE A 1 99 ? 2.709 -1.480 16.719 1.00 87.62 99 PHE A C 1
ATOM 786 O O . PHE A 1 99 ? 2.693 -2.620 17.249 1.00 87.62 99 PHE A O 1
#

Foldseek 3Di:
DKDFPVDDDDFDWDWDADPQQWIWIWGANDPPGTQWIWTDGPFKIWIQGPVVRDTDIDGPVPDDPVCVQVVCVSVQCSVCVPDQWGWDDDPRMTDIDGD

Secondary structure (DSSP, 8-state):
-EE-SS-EE--EEEEEE-TT--EEEEEEEETTEEEEEEEE-SSEEEEEETTTTEEEEEEGGG--GGGHHHHHHHHHHHH-TT-SEEEEEETTEEEEEE-